Protein AF-A0A4U9CR00-F1 (afdb_monomer_lite)

Foldseek 3Di:
DDDPPPDFDDDDDPWWKWKAFPVGDIDIDDDPDDPPDDLAGMKMKIWQVLVGDVVVVVVCVVVVVDPVLQFDGWMWMDHGYNYDLFKDKDQFDKDKDFDAAWWKKKWADPDDFDWDPSDPPHIHTDDDPHIDIDTDGHTTMGTTGDDDDDIITMGTDD

Radius of gyration: 16.09 Å; chains: 1; bounding box: 36×34×42 Å

Organism: Raoultella terrigena (NCBI:txid577)

Structure (mmCIF, N/CA/C/O backbone):
data_AF-A0A4U9CR00-F1
#
_entry.id   AF-A0A4U9CR00-F1
#
loop_
_atom_site.group_PDB
_atom_site.id
_atom_site.type_symbol
_atom_site.label_atom_id
_atom_site.label_alt_id
_atom_site.label_comp_id
_atom_site.label_asym_id
_atom_site.label_entity_id
_atom_site.label_seq_id
_atom_site.pdbx_PDB_ins_code
_atom_site.Cartn_x
_atom_site.Cartn_y
_atom_site.Cartn_z
_atom_site.occupancy
_atom_site.B_iso_or_equiv
_atom_site.auth_seq_id
_atom_site.auth_comp_id
_atom_site.auth_asym_id
_atom_site.auth_atom_id
_atom_site.pdbx_PDB_model_num
ATOM 1 N N . MET A 1 1 ? 16.360 -8.101 -17.624 1.00 30.77 1 MET A N 1
ATOM 2 C CA . MET A 1 1 ? 15.431 -8.786 -16.696 1.00 30.77 1 MET A CA 1
ATOM 3 C C . MET A 1 1 ? 14.168 -9.124 -17.463 1.00 30.77 1 MET A C 1
ATOM 5 O O . MET A 1 1 ? 13.614 -8.218 -18.067 1.00 30.77 1 MET A O 1
ATOM 9 N N . SER A 1 2 ? 13.725 -10.380 -17.469 1.00 25.52 2 SER A N 1
ATOM 10 C CA . SER A 1 2 ? 12.397 -10.738 -17.977 1.00 25.52 2 SER A CA 1
ATOM 11 C C . SER A 1 2 ? 11.355 -10.511 -16.882 1.00 25.52 2 SER A C 1
ATOM 13 O O . SER A 1 2 ? 11.474 -11.039 -15.776 1.00 25.52 2 SER A O 1
ATOM 15 N N . TRP A 1 3 ? 10.339 -9.704 -17.182 1.00 31.59 3 TRP A N 1
ATOM 16 C CA . TRP A 1 3 ? 9.142 -9.612 -16.350 1.00 31.59 3 TRP A CA 1
ATOM 17 C C . TRP A 1 3 ? 8.301 -10.893 -16.513 1.00 31.59 3 TRP A C 1
ATOM 19 O O . TRP A 1 3 ? 8.385 -11.532 -17.566 1.00 31.59 3 TRP A O 1
ATOM 29 N N . PRO A 1 4 ? 7.502 -11.304 -15.512 1.00 31.19 4 PRO A N 1
ATOM 30 C CA . PRO A 1 4 ? 6.588 -12.432 -15.680 1.00 31.19 4 PRO A CA 1
ATOM 31 C C . PRO A 1 4 ? 5.514 -12.115 -16.737 1.00 31.19 4 PRO A C 1
ATOM 33 O O . PRO A 1 4 ? 5.017 -10.990 -16.777 1.00 31.19 4 PRO A O 1
ATOM 36 N N . ASP A 1 5 ? 5.127 -13.101 -17.555 1.00 36.03 5 ASP A N 1
ATOM 37 C CA . ASP A 1 5 ? 4.081 -12.956 -18.586 1.00 36.03 5 ASP A CA 1
ATOM 38 C C . ASP A 1 5 ? 2.680 -12.857 -17.945 1.00 36.03 5 ASP A C 1
ATOM 40 O O . ASP A 1 5 ? 1.930 -13.830 -17.838 1.00 36.03 5 ASP A O 1
ATOM 44 N N . TRP A 1 6 ? 2.340 -11.664 -17.453 1.00 41.31 6 TRP A N 1
ATOM 45 C CA . TRP A 1 6 ? 1.011 -11.326 -16.945 1.00 41.31 6 TRP A CA 1
ATOM 46 C C . TRP A 1 6 ? 0.091 -10.936 -18.107 1.00 41.31 6 TRP A C 1
ATOM 48 O O . TRP A 1 6 ? -0.072 -9.757 -18.424 1.00 41.31 6 TRP A O 1
ATOM 58 N N . ARG A 1 7 ? -0.532 -11.931 -18.749 1.00 30.22 7 ARG A N 1
ATOM 59 C CA . ARG A 1 7 ? -1.502 -11.711 -19.836 1.00 30.22 7 ARG A CA 1
ATOM 60 C C . ARG A 1 7 ? -2.819 -11.134 -19.321 1.00 30.22 7 ARG A C 1
ATOM 62 O O . ARG A 1 7 ? -3.784 -11.858 -19.078 1.00 30.22 7 ARG A O 1
ATOM 69 N N . TRP A 1 8 ? -2.871 -9.813 -19.194 1.00 39.41 8 TRP A N 1
ATOM 70 C CA . TRP A 1 8 ? -4.104 -9.074 -18.936 1.00 39.41 8 TRP A CA 1
ATOM 71 C C . TRP A 1 8 ? -5.081 -9.244 -20.109 1.00 39.41 8 TRP A C 1
ATOM 73 O O . TRP A 1 8 ? -4.745 -8.936 -21.254 1.00 39.41 8 TRP A O 1
ATOM 83 N N . LYS A 1 9 ? -6.313 -9.697 -19.838 1.00 31.25 9 LYS A N 1
ATOM 84 C CA . LYS A 1 9 ? -7.397 -9.605 -20.829 1.00 31.25 9 LYS A CA 1
ATOM 85 C C . LYS A 1 9 ? -7.768 -8.129 -21.029 1.00 31.25 9 LYS A C 1
ATOM 87 O O . LYS A 1 9 ? -7.757 -7.336 -20.092 1.00 31.25 9 LYS A O 1
ATOM 92 N N . THR A 1 10 ? -8.034 -7.755 -22.274 1.00 36.31 10 THR A N 1
ATOM 93 C CA . THR A 1 10 ? -8.047 -6.363 -22.745 1.00 36.31 10 THR A CA 1
ATOM 94 C C . THR A 1 10 ? -9.154 -5.482 -22.155 1.00 36.31 10 THR A C 1
ATOM 96 O O . THR A 1 10 ? -10.313 -5.882 -22.146 1.00 36.31 10 THR A O 1
ATOM 99 N N . LYS A 1 11 ? -8.792 -4.224 -21.849 1.00 38.16 11 LYS A N 1
ATOM 100 C CA . LYS A 1 11 ? -9.658 -3.028 -21.736 1.00 38.16 11 LYS A CA 1
ATOM 101 C C . LYS A 1 11 ? -10.858 -3.111 -20.767 1.00 38.16 11 LYS A C 1
ATOM 103 O O . LYS A 1 11 ? -11.994 -3.292 -21.192 1.00 38.16 11 LYS A O 1
ATOM 108 N N . SER A 1 12 ? -10.629 -2.793 -19.489 1.00 32.00 12 SER A N 1
ATOM 109 C CA . SER A 1 12 ? -11.641 -2.164 -18.619 1.00 32.00 12 SER A CA 1
ATOM 110 C C . SER A 1 12 ? -10.985 -1.354 -17.486 1.00 32.00 12 SER A C 1
ATOM 112 O O . SER A 1 12 ? -9.817 -1.557 -17.166 1.00 32.00 12 SER A O 1
ATOM 114 N N . ILE A 1 13 ? -11.723 -0.399 -16.915 1.00 33.91 13 ILE A N 1
ATOM 115 C CA . ILE A 1 13 ? -11.203 0.800 -16.216 1.00 33.91 13 ILE A CA 1
ATOM 116 C C . ILE A 1 13 ? -11.059 0.582 -14.687 1.00 33.91 13 ILE A C 1
ATOM 118 O O . ILE A 1 13 ? -10.814 1.509 -13.925 1.00 33.91 13 ILE A O 1
ATOM 122 N N . ALA A 1 14 ? -11.227 -0.648 -14.196 1.00 38.62 14 ALA A N 1
ATOM 123 C CA . ALA A 1 14 ? -11.540 -0.914 -12.786 1.00 38.62 14 ALA A CA 1
ATOM 124 C C . ALA A 1 14 ? -10.433 -1.633 -11.979 1.00 38.62 14 ALA A C 1
ATOM 126 O O . ALA A 1 14 ? -10.711 -2.310 -10.989 1.00 38.62 14 ALA A O 1
ATOM 127 N N . ALA A 1 15 ? -9.171 -1.419 -12.356 1.00 49.44 15 ALA A N 1
ATOM 128 C CA . ALA A 1 15 ? -8.008 -1.617 -11.489 1.00 49.44 15 ALA A CA 1
ATOM 129 C C . ALA A 1 15 ? -7.209 -0.306 -11.427 1.00 49.44 15 ALA A C 1
ATOM 131 O O . ALA A 1 15 ? -6.327 -0.056 -12.251 1.00 49.44 15 ALA A O 1
ATOM 132 N N . TRP A 1 16 ? -7.536 0.559 -10.462 1.00 59.53 16 TRP A N 1
ATOM 133 C CA . TRP A 1 16 ? -6.777 1.792 -10.245 1.00 59.53 16 TRP A CA 1
ATOM 134 C C . TRP A 1 16 ? -5.343 1.431 -9.874 1.00 59.53 16 TRP A C 1
ATOM 136 O O . TRP A 1 16 ? -5.109 0.682 -8.923 1.00 59.53 16 TRP A O 1
ATOM 146 N N . SER A 1 17 ? -4.385 1.961 -10.626 1.00 68.06 17 SER A N 1
ATOM 147 C CA . SER A 1 17 ? -2.969 1.774 -10.344 1.00 68.06 17 SER A CA 1
ATOM 148 C C . SER A 1 17 ? -2.286 3.111 -10.118 1.00 68.06 17 SER A C 1
ATOM 150 O O . SER A 1 17 ? -2.646 4.113 -10.729 1.00 68.06 17 SER A O 1
ATOM 152 N N . ALA A 1 18 ? -1.321 3.131 -9.203 1.00 76.44 18 ALA A N 1
ATOM 153 C CA . ALA A 1 18 ? -0.589 4.335 -8.852 1.00 76.44 18 ALA A CA 1
ATOM 154 C C . ALA A 1 18 ? 0.893 4.036 -8.650 1.00 76.44 18 ALA A C 1
ATOM 156 O O . ALA A 1 18 ? 1.256 3.084 -7.950 1.00 76.44 18 ALA A O 1
ATOM 157 N N . ILE A 1 19 ? 1.748 4.879 -9.223 1.00 77.31 19 ILE A N 1
ATOM 158 C CA . ILE A 1 19 ? 3.186 4.887 -8.965 1.00 77.31 19 ILE A CA 1
ATOM 159 C C . ILE A 1 19 ? 3.494 6.046 -8.026 1.00 77.31 19 ILE A C 1
ATOM 161 O O . ILE A 1 19 ? 3.091 7.182 -8.269 1.00 77.31 19 ILE A O 1
ATOM 165 N N . ARG A 1 20 ? 4.258 5.765 -6.967 1.00 78.12 20 ARG A N 1
ATOM 166 C CA . ARG A 1 20 ? 4.892 6.790 -6.132 1.00 78.12 20 ARG A CA 1
ATOM 167 C C . ARG A 1 20 ? 6.404 6.630 -6.159 1.00 78.12 20 ARG A C 1
ATOM 169 O O . ARG A 1 20 ? 6.899 5.544 -5.854 1.00 78.12 20 ARG A O 1
ATOM 176 N N . THR A 1 21 ? 7.119 7.718 -6.411 1.00 76.25 21 THR A N 1
ATOM 177 C CA . THR A 1 21 ? 8.580 7.835 -6.282 1.00 76.25 21 THR A CA 1
ATOM 178 C C . THR A 1 21 ? 8.975 8.566 -4.987 1.00 76.25 21 THR A C 1
ATOM 180 O O . THR A 1 21 ? 8.161 9.220 -4.330 1.00 76.25 21 THR A O 1
ATOM 183 N N . GLU A 1 22 ? 10.241 8.468 -4.573 1.00 70.38 22 GLU A N 1
ATOM 184 C CA . GLU A 1 22 ? 10.734 9.146 -3.362 1.00 70.38 22 GLU A CA 1
ATOM 185 C C . GLU A 1 22 ? 10.724 10.678 -3.468 1.00 70.38 22 GLU A C 1
ATOM 187 O O . GLU A 1 22 ? 10.396 11.334 -2.481 1.00 70.38 22 GLU A O 1
ATOM 192 N N . ASN A 1 23 ? 10.952 11.244 -4.660 1.00 67.19 23 ASN A N 1
ATOM 193 C CA . ASN A 1 23 ? 10.862 12.690 -4.922 1.00 67.19 23 ASN A CA 1
ATOM 194 C C . ASN A 1 23 ? 9.421 13.249 -4.921 1.00 67.19 23 ASN A C 1
ATOM 196 O O . ASN A 1 23 ? 9.176 14.330 -5.447 1.00 67.19 23 ASN A O 1
ATOM 200 N N . GLY A 1 24 ? 8.460 12.513 -4.356 1.00 65.25 24 GLY A N 1
ATOM 201 C CA . GLY A 1 24 ? 7.090 12.971 -4.138 1.00 65.25 24 GLY A CA 1
ATOM 202 C C . GLY A 1 24 ? 6.181 12.914 -5.363 1.00 65.25 24 GLY A C 1
ATOM 203 O O . GLY A 1 24 ? 4.987 13.160 -5.203 1.00 65.25 24 GLY A O 1
ATOM 204 N N . ARG A 1 25 ? 6.686 12.545 -6.551 1.00 78.12 25 ARG A N 1
ATOM 205 C CA . ARG A 1 25 ? 5.818 12.357 -7.719 1.00 78.12 25 ARG A CA 1
ATOM 206 C C . ARG A 1 25 ? 4.863 11.194 -7.469 1.00 78.12 25 ARG A C 1
ATOM 208 O O . ARG A 1 25 ? 5.245 10.130 -6.968 1.00 78.12 25 ARG A O 1
ATOM 215 N N . PHE A 1 26 ? 3.617 11.436 -7.837 1.00 81.00 26 PHE A N 1
ATOM 216 C CA . PHE A 1 26 ? 2.536 10.473 -7.834 1.00 81.00 26 PHE A CA 1
ATOM 217 C C . PHE A 1 26 ? 1.926 10.480 -9.233 1.00 81.00 26 PHE A C 1
ATOM 219 O O . PHE A 1 26 ? 1.801 11.536 -9.855 1.00 81.00 26 PHE A O 1
ATOM 226 N N . SER A 1 27 ? 1.612 9.310 -9.766 1.00 84.94 27 SER A N 1
ATOM 227 C CA . SER A 1 27 ? 1.040 9.184 -11.106 1.00 84.94 27 SER A CA 1
ATOM 228 C C . SER A 1 27 ? 0.024 8.060 -11.099 1.00 84.94 27 SER A C 1
ATOM 230 O O . SER A 1 27 ? 0.301 6.994 -10.550 1.00 84.94 27 SER A O 1
ATOM 232 N N . HIS A 1 28 ? -1.141 8.314 -11.687 1.00 85.62 28 HIS A N 1
ATOM 233 C CA . HIS A 1 28 ? -2.211 7.333 -11.854 1.00 85.62 28 HIS A CA 1
ATOM 234 C C . HIS A 1 28 ? -2.067 6.631 -13.200 1.00 85.62 28 HIS A C 1
ATOM 236 O O . HIS A 1 28 ? -1.610 7.238 -14.167 1.00 85.62 28 HIS A O 1
ATOM 242 N N . GLY A 1 29 ? -2.450 5.359 -13.245 1.00 82.81 29 GLY A N 1
ATOM 243 C CA . GLY A 1 29 ? -2.519 4.590 -14.478 1.00 82.81 29 GLY A CA 1
ATOM 244 C C . GLY A 1 29 ? -3.794 4.874 -15.291 1.00 82.81 29 GLY A C 1
ATOM 245 O O . GLY A 1 29 ? -4.664 5.622 -14.839 1.00 82.81 29 GLY A O 1
ATOM 246 N N . PRO A 1 30 ? -3.952 4.229 -16.461 1.00 88.56 30 PRO A N 1
ATOM 247 C CA . PRO A 1 30 ? -3.050 3.219 -17.025 1.00 88.56 30 PRO A CA 1
ATOM 248 C C . PRO A 1 30 ? -1.682 3.791 -17.432 1.00 88.56 30 PRO A C 1
ATOM 250 O O . PRO A 1 30 ? -1.563 4.967 -17.754 1.00 88.56 30 PRO A O 1
ATOM 253 N N . PHE A 1 31 ? -0.647 2.947 -17.410 1.00 83.69 31 PHE A N 1
ATOM 254 C CA . PHE A 1 31 ? 0.714 3.305 -17.826 1.00 83.69 31 PHE A CA 1
ATOM 255 C C . PHE A 1 31 ? 1.075 2.567 -19.118 1.00 83.69 31 PHE A C 1
ATOM 257 O O . PHE A 1 31 ? 0.856 1.360 -19.209 1.00 83.69 31 PHE A O 1
ATOM 264 N N . GLU A 1 32 ? 1.652 3.275 -20.089 1.00 85.31 32 GLU A N 1
ATOM 265 C CA . GLU A 1 32 ? 2.072 2.692 -21.374 1.00 85.31 32 GLU A CA 1
ATOM 266 C C . GLU A 1 32 ? 3.484 2.081 -21.319 1.00 85.31 32 GLU A C 1
ATOM 268 O O . GLU A 1 32 ? 3.758 1.092 -21.993 1.00 85.31 32 GLU A O 1
ATOM 273 N N . SER A 1 33 ? 4.373 2.632 -20.485 1.00 85.06 33 SER A N 1
ATOM 274 C CA . SER A 1 33 ? 5.740 2.141 -20.262 1.00 85.06 33 SER A CA 1
ATOM 275 C C . SER A 1 33 ? 6.193 2.410 -18.822 1.00 85.06 33 SER A C 1
ATOM 277 O O . SER A 1 33 ? 5.735 3.349 -18.166 1.00 85.06 33 SER A O 1
ATOM 279 N N . TYR A 1 34 ? 7.132 1.586 -18.350 1.00 85.94 34 TYR A N 1
ATOM 280 C CA . TYR A 1 34 ? 7.802 1.701 -17.052 1.00 85.94 34 TYR A CA 1
ATOM 281 C C . TYR A 1 34 ? 9.308 2.009 -17.187 1.00 85.94 34 TYR A C 1
ATOM 283 O O . TYR A 1 34 ? 10.002 2.097 -16.177 1.00 85.94 34 TYR A O 1
ATOM 291 N N . ASP A 1 35 ? 9.824 2.193 -18.408 1.00 88.69 35 ASP A N 1
ATOM 292 C CA . ASP A 1 35 ? 11.271 2.249 -18.706 1.00 88.69 35 ASP A CA 1
ATOM 293 C C . ASP A 1 35 ? 11.963 3.501 -18.138 1.00 88.69 35 ASP A C 1
ATOM 295 O O . ASP A 1 35 ? 13.173 3.532 -17.935 1.00 88.69 35 ASP A O 1
ATOM 299 N N . HIS A 1 36 ? 11.176 4.535 -17.837 1.00 85.56 36 HIS A N 1
ATOM 300 C CA . HIS A 1 36 ? 11.619 5.778 -17.208 1.00 85.56 36 HIS A CA 1
ATOM 301 C C . HI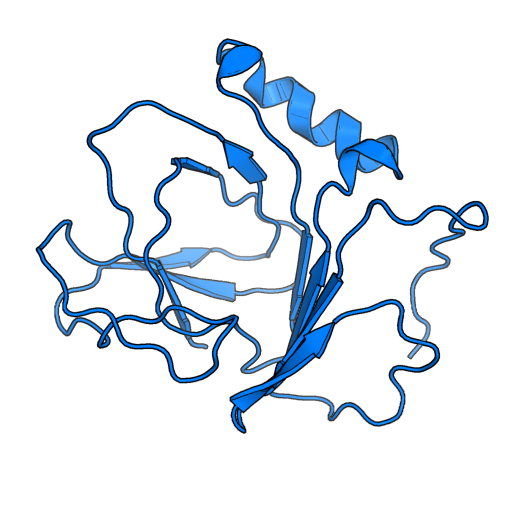S A 1 36 ? 11.797 5.669 -15.677 1.00 85.56 36 HIS A C 1
ATOM 303 O O . HIS A 1 36 ? 12.182 6.648 -15.032 1.00 85.56 36 HIS A O 1
ATOM 309 N N . LEU A 1 37 ? 11.471 4.522 -15.068 1.00 88.25 37 LEU A N 1
ATOM 310 C CA . LEU A 1 37 ? 11.592 4.304 -13.626 1.00 88.25 37 LEU A CA 1
ATOM 311 C C . LEU A 1 37 ? 12.999 3.823 -13.254 1.00 88.25 37 LEU A C 1
ATOM 313 O O . LEU A 1 37 ? 13.532 2.879 -13.827 1.00 88.25 37 LEU A O 1
ATOM 317 N N . SER A 1 38 ? 13.583 4.433 -12.223 1.00 88.44 38 SER A N 1
ATOM 318 C CA . SER A 1 38 ? 14.877 4.021 -11.670 1.00 88.44 38 SER A CA 1
ATOM 319 C C . SER A 1 38 ? 14.829 2.629 -11.031 1.00 88.44 38 SER A C 1
ATOM 321 O O . SER A 1 38 ? 13.790 2.185 -10.555 1.00 88.44 38 SER A O 1
ATOM 323 N N . GLU A 1 39 ? 15.977 1.968 -10.874 1.00 88.81 39 GLU A N 1
ATOM 324 C CA . GLU A 1 39 ? 16.076 0.672 -10.170 1.00 88.81 39 GLU A CA 1
ATOM 325 C C . GLU A 1 39 ? 15.676 0.725 -8.681 1.00 88.81 39 GLU A C 1
ATOM 327 O O . GLU A 1 39 ? 15.523 -0.306 -8.031 1.00 88.81 39 GLU A O 1
ATOM 332 N N . ASN A 1 40 ? 15.528 1.928 -8.119 1.00 87.81 40 ASN A N 1
ATOM 333 C CA . ASN A 1 40 ? 15.285 2.176 -6.702 1.00 87.81 40 ASN A CA 1
ATOM 334 C C . ASN A 1 40 ? 14.165 3.208 -6.491 1.00 87.81 40 ASN A C 1
ATOM 336 O O . ASN A 1 40 ? 13.803 3.963 -7.393 1.00 87.81 40 ASN A O 1
ATOM 340 N N . ASN A 1 41 ? 13.670 3.268 -5.254 1.00 88.25 41 ASN A N 1
ATOM 341 C CA . ASN A 1 41 ? 12.892 4.367 -4.683 1.00 88.25 41 ASN A CA 1
ATOM 342 C C . ASN A 1 41 ? 11.496 4.626 -5.285 1.00 88.25 41 ASN A C 1
ATOM 344 O O . ASN A 1 41 ? 10.959 5.725 -5.133 1.00 88.25 41 ASN A O 1
ATOM 348 N N . TRP A 1 42 ? 10.850 3.608 -5.868 1.00 87.50 42 TRP A N 1
ATOM 349 C CA . TRP A 1 42 ? 9.441 3.678 -6.284 1.00 87.50 42 TRP A CA 1
ATOM 350 C C . TRP A 1 42 ? 8.582 2.487 -5.839 1.00 87.50 42 TRP A C 1
ATOM 352 O O . TRP A 1 42 ? 9.054 1.461 -5.341 1.00 87.50 42 TRP A O 1
ATOM 362 N N . SER A 1 43 ? 7.265 2.633 -5.948 1.00 86.81 43 SER A N 1
ATOM 363 C CA . SER A 1 43 ? 6.301 1.550 -5.740 1.00 86.81 43 SER A CA 1
ATOM 364 C C . SER A 1 43 ? 5.108 1.703 -6.664 1.00 86.81 43 SER A C 1
ATOM 366 O O . SER A 1 43 ? 4.536 2.788 -6.717 1.00 86.81 43 SER A O 1
ATOM 368 N N . LEU A 1 44 ? 4.726 0.606 -7.314 1.00 86.44 44 LEU A N 1
ATOM 369 C CA . LEU A 1 44 ? 3.455 0.456 -8.014 1.00 86.44 44 LEU A CA 1
ATOM 370 C C . LEU A 1 44 ? 2.452 -0.179 -7.049 1.00 86.44 44 LEU A C 1
ATOM 372 O O . LEU A 1 44 ? 2.760 -1.170 -6.383 1.00 86.44 44 LEU A O 1
ATOM 376 N N . LEU A 1 45 ? 1.265 0.399 -6.966 1.00 86.44 45 LEU A N 1
ATOM 377 C CA . LEU A 1 45 ? 0.112 -0.136 -6.257 1.00 86.44 45 LEU A CA 1
ATOM 378 C C . LEU A 1 45 ? -0.976 -0.403 -7.294 1.00 86.44 45 LEU A C 1
ATOM 380 O O . LEU A 1 45 ? -1.142 0.409 -8.198 1.00 86.44 45 LEU A O 1
ATOM 384 N N . VAL A 1 46 ? -1.694 -1.516 -7.169 1.00 85.38 46 VAL A N 1
ATOM 385 C CA . VAL A 1 46 ? -2.832 -1.877 -8.025 1.00 85.38 46 VAL A CA 1
ATOM 386 C C . VAL A 1 46 ? -3.972 -2.320 -7.116 1.00 85.38 46 VAL A C 1
ATOM 388 O O . VAL A 1 46 ? -3.783 -3.225 -6.301 1.00 85.38 46 VAL A O 1
ATOM 391 N N . GLN A 1 47 ? -5.118 -1.651 -7.224 1.00 84.06 47 GLN A N 1
ATOM 392 C CA . GLN A 1 47 ? -6.336 -1.940 -6.461 1.00 84.06 47 GLN A CA 1
ATOM 393 C C . GLN A 1 47 ? -7.129 -3.094 -7.093 1.00 84.06 47 GLN A C 1
ATOM 395 O O . GLN A 1 47 ? -6.971 -3.376 -8.283 1.00 84.06 47 GLN A O 1
ATOM 400 N N . ALA A 1 48 ? -8.010 -3.721 -6.311 1.00 86.31 48 ALA A N 1
ATOM 401 C CA . ALA A 1 48 ? -9.014 -4.686 -6.757 1.00 86.31 48 ALA A CA 1
ATOM 402 C C . ALA A 1 48 ? -8.510 -5.828 -7.662 1.00 86.31 48 ALA A C 1
ATOM 404 O O . ALA A 1 48 ? -9.228 -6.290 -8.550 1.00 86.31 48 ALA A O 1
ATOM 405 N N . VAL A 1 49 ? -7.280 -6.319 -7.461 1.00 85.94 49 VAL A N 1
ATOM 406 C CA . VAL A 1 49 ? -6.648 -7.293 -8.378 1.00 85.94 49 VAL A CA 1
ATOM 407 C C . VAL A 1 49 ? -7.407 -8.627 -8.412 1.00 85.94 49 VAL A C 1
ATOM 409 O O . VAL A 1 49 ? -7.461 -9.295 -9.444 1.00 85.94 49 VAL A O 1
ATOM 412 N N . ASN A 1 50 ? -8.079 -8.976 -7.314 1.00 87.81 50 ASN A N 1
ATOM 413 C CA . ASN A 1 50 ? -9.004 -10.106 -7.221 1.00 87.81 50 ASN A CA 1
ATOM 414 C C . ASN A 1 50 ? -10.147 -10.068 -8.254 1.00 87.81 50 ASN A C 1
ATOM 416 O O . ASN A 1 50 ? -10.616 -11.130 -8.647 1.00 87.81 50 ASN A O 1
ATOM 420 N N . ASN A 1 51 ? -10.563 -8.893 -8.737 1.00 88.25 51 ASN A N 1
ATOM 421 C CA . ASN A 1 51 ? -11.619 -8.780 -9.750 1.00 88.25 51 ASN A CA 1
ATOM 422 C C . ASN A 1 51 ? -11.126 -9.114 -11.172 1.00 88.25 51 ASN A C 1
ATOM 424 O O . ASN A 1 51 ? -11.939 -9.353 -12.060 1.00 88.25 51 ASN A O 1
ATOM 428 N N . TRP A 1 52 ? -9.805 -9.129 -11.393 1.00 87.25 52 TRP A N 1
ATOM 429 C CA . TRP A 1 52 ? -9.185 -9.234 -12.725 1.00 87.25 52 TRP A CA 1
ATOM 430 C C . TRP A 1 52 ? -8.272 -10.452 -12.884 1.00 87.25 52 TRP A C 1
ATOM 432 O O . TRP A 1 52 ? -7.921 -10.818 -14.005 1.00 87.25 52 TRP A O 1
ATOM 442 N N . HIS A 1 53 ? -7.879 -11.083 -11.775 1.00 87.00 53 HIS A N 1
ATOM 443 C CA . HIS A 1 53 ? -6.951 -12.204 -11.759 1.00 87.00 53 HIS A CA 1
ATOM 444 C C . HIS A 1 53 ? -7.381 -13.253 -10.716 1.00 87.00 53 HIS A C 1
ATOM 446 O O . HIS A 1 53 ? -7.186 -13.111 -9.503 1.00 87.00 53 HIS A O 1
ATOM 452 N N . GLU A 1 54 ? -7.971 -14.337 -11.217 1.00 90.31 54 GLU A N 1
ATOM 453 C CA . GLU A 1 54 ? -8.547 -15.444 -10.443 1.00 90.31 54 GLU A CA 1
ATOM 454 C C . GLU A 1 54 ? -7.565 -16.092 -9.438 1.00 90.31 54 GLU A C 1
ATOM 456 O O . GLU A 1 54 ? -7.939 -16.234 -8.270 1.00 90.31 54 GLU A O 1
ATOM 461 N N . PRO A 1 55 ? -6.284 -16.375 -9.772 1.00 89.06 55 PRO A N 1
ATOM 462 C CA . PRO A 1 55 ? -5.337 -16.920 -8.795 1.00 89.06 55 PRO A CA 1
ATOM 463 C C . PRO A 1 55 ? -5.071 -15.994 -7.599 1.00 89.06 55 PRO A C 1
ATOM 465 O O . PRO A 1 55 ? -4.691 -16.464 -6.529 1.00 89.06 55 PRO A O 1
ATOM 468 N N . THR A 1 56 ? -5.277 -14.678 -7.740 1.00 86.25 56 THR A N 1
ATOM 469 C CA . THR A 1 56 ? -5.219 -13.753 -6.594 1.00 86.25 56 THR A CA 1
ATOM 470 C C . THR A 1 56 ? -6.536 -13.677 -5.829 1.00 86.25 56 THR A C 1
ATOM 472 O O . THR A 1 56 ? -6.494 -13.556 -4.609 1.00 86.25 56 THR A O 1
ATOM 475 N N . ALA A 1 57 ? -7.692 -13.851 -6.479 1.00 89.81 57 ALA A N 1
ATOM 476 C CA . ALA A 1 57 ? -8.975 -14.000 -5.782 1.00 89.81 57 ALA A CA 1
ATOM 477 C C . ALA A 1 57 ? -8.993 -15.234 -4.856 1.00 89.81 57 ALA A C 1
ATOM 479 O O . ALA A 1 57 ? -9.531 -15.183 -3.746 1.00 89.81 57 ALA A O 1
ATOM 480 N N . ALA A 1 58 ? -8.317 -16.321 -5.250 1.00 90.88 58 ALA A N 1
ATOM 481 C CA . ALA A 1 58 ? -8.121 -17.499 -4.404 1.00 90.88 58 ALA A CA 1
ATOM 482 C C . ALA A 1 58 ? -7.516 -17.148 -3.026 1.00 90.88 58 ALA A C 1
ATOM 484 O O . ALA A 1 58 ? -7.936 -17.693 -2.005 1.00 90.88 58 ALA A O 1
ATOM 485 N N . LEU A 1 59 ? -6.615 -16.160 -2.955 1.00 89.12 59 LEU A N 1
ATOM 486 C CA . LEU A 1 59 ? -5.972 -15.735 -1.705 1.00 89.12 59 LEU A CA 1
ATOM 487 C C . LEU A 1 59 ? -6.926 -15.060 -0.701 1.00 89.12 59 LEU A C 1
ATOM 489 O O . LEU A 1 59 ? -6.556 -14.901 0.461 1.00 89.12 59 LEU A O 1
ATOM 493 N N . MET A 1 60 ? -8.135 -14.663 -1.112 1.00 87.38 60 MET A N 1
ATOM 494 C CA . MET A 1 60 ? -9.152 -14.112 -0.203 1.00 87.38 60 MET A CA 1
ATOM 495 C C . MET A 1 60 ? -9.888 -15.205 0.590 1.00 87.38 60 MET A C 1
ATOM 497 O O . MET A 1 60 ? -10.440 -14.923 1.651 1.00 87.38 60 MET A O 1
ATOM 501 N N . HIS A 1 61 ? -9.874 -16.459 0.122 1.00 90.69 61 HIS A N 1
ATOM 502 C CA . HIS A 1 61 ? -10.662 -17.551 0.709 1.00 90.69 61 HIS A CA 1
ATOM 503 C C . HIS A 1 61 ? -10.355 -17.834 2.194 1.00 90.69 61 HIS A C 1
ATOM 505 O O . HIS A 1 61 ? -11.313 -17.991 2.953 1.00 90.69 61 HIS A O 1
ATOM 511 N N . PRO A 1 62 ? -9.088 -17.825 2.670 1.00 89.94 62 PRO A N 1
ATOM 512 C CA . PRO A 1 62 ? -8.777 -18.028 4.090 1.00 89.94 62 PRO A CA 1
ATOM 513 C C . PRO A 1 62 ? -9.367 -16.968 5.034 1.00 89.94 62 PRO A C 1
ATOM 515 O O . PRO A 1 62 ? -9.429 -17.196 6.239 1.00 89.94 62 PRO A O 1
ATOM 518 N N . PHE A 1 63 ? -9.805 -15.817 4.513 1.00 86.12 63 PHE A N 1
ATOM 519 C CA . PHE A 1 63 ? -10.384 -14.732 5.308 1.00 86.12 63 PHE A CA 1
ATOM 520 C C . PHE A 1 63 ? -11.909 -14.788 5.424 1.00 86.12 63 PHE A C 1
ATOM 522 O O . PHE A 1 63 ? -12.471 -13.961 6.135 1.00 86.12 63 PHE A O 1
ATOM 529 N N . ARG A 1 64 ? -12.581 -15.784 4.825 1.00 85.94 64 ARG A N 1
ATOM 530 C CA . ARG A 1 64 ? -14.041 -15.997 4.952 1.00 85.94 64 ARG A CA 1
ATOM 531 C C . ARG A 1 64 ? -14.521 -16.384 6.361 1.00 85.94 64 ARG A C 1
ATOM 533 O O . ARG A 1 64 ? -15.708 -16.589 6.575 1.00 85.94 64 ARG A O 1
ATOM 540 N N . ALA A 1 65 ? -13.614 -16.459 7.338 1.00 87.69 65 ALA A N 1
ATOM 541 C CA . ALA A 1 65 ? -13.970 -16.411 8.757 1.00 87.69 65 ALA A CA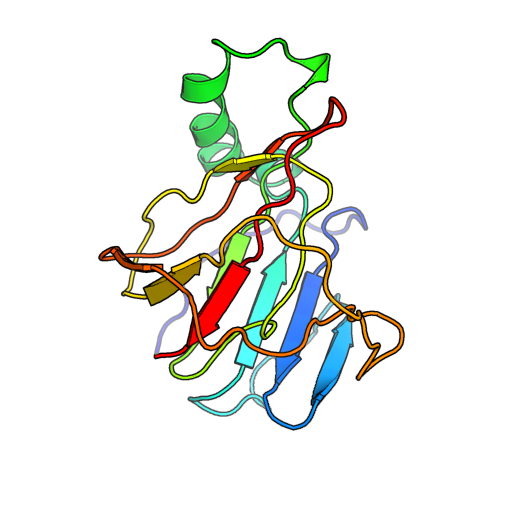 1
ATOM 542 C C . ALA A 1 65 ? -14.495 -15.022 9.189 1.00 87.69 65 ALA A C 1
ATOM 544 O O . ALA A 1 65 ? -15.148 -14.901 10.224 1.00 87.69 65 ALA A O 1
ATOM 545 N N . LEU A 1 66 ? -14.209 -13.970 8.412 1.00 85.56 66 LEU A N 1
ATOM 546 C CA . LEU A 1 66 ? -14.830 -12.654 8.532 1.00 85.56 66 LEU A CA 1
ATOM 547 C C . LEU A 1 66 ? -16.101 -12.598 7.665 1.00 85.56 66 LEU A C 1
ATOM 549 O O . LEU A 1 66 ? -16.107 -13.178 6.581 1.00 85.56 66 LEU A O 1
ATOM 553 N N . PRO A 1 67 ? -17.155 -11.870 8.083 1.00 86.94 67 PRO A N 1
ATOM 554 C CA . PRO A 1 67 ? -18.338 -11.665 7.250 1.00 86.94 67 PRO A CA 1
ATOM 555 C C . PRO A 1 67 ? -17.991 -10.960 5.934 1.00 86.94 67 PRO A C 1
ATOM 557 O O . PRO A 1 67 ? -17.269 -9.965 5.965 1.00 86.94 67 PRO A O 1
ATOM 560 N N . ASP A 1 68 ? -18.566 -11.386 4.807 1.00 84.75 68 ASP A N 1
ATOM 561 C CA . ASP A 1 68 ? -18.234 -10.830 3.482 1.00 84.75 68 ASP A CA 1
ATOM 562 C C . ASP A 1 68 ? -18.430 -9.302 3.391 1.00 84.75 68 ASP A C 1
ATOM 564 O O . ASP A 1 68 ? -17.644 -8.618 2.748 1.00 84.75 68 ASP A O 1
ATOM 568 N N . TRP A 1 69 ? -19.393 -8.722 4.120 1.00 85.06 69 TRP A N 1
ATOM 569 C CA . TRP A 1 69 ? -19.601 -7.262 4.187 1.00 85.06 69 TRP A CA 1
ATOM 570 C C . TRP A 1 69 ? -18.470 -6.479 4.890 1.00 85.06 69 TRP A C 1
ATOM 572 O O . TRP A 1 69 ? -18.458 -5.245 4.859 1.00 85.06 69 TRP A O 1
ATOM 582 N N . ARG A 1 70 ? -17.536 -7.178 5.551 1.00 80.75 70 ARG A N 1
ATOM 583 C CA . ARG A 1 70 ? -16.283 -6.644 6.119 1.00 80.75 70 ARG A CA 1
ATOM 584 C C . ARG A 1 70 ? -15.092 -6.814 5.172 1.00 80.75 70 ARG A C 1
ATOM 586 O O . ARG A 1 70 ? -13.999 -6.352 5.488 1.00 80.75 70 ARG A O 1
ATOM 593 N N . ILE A 1 71 ? -15.260 -7.491 4.042 1.00 81.88 71 ILE A N 1
ATOM 594 C CA . ILE A 1 71 ? -14.211 -7.709 3.046 1.00 81.88 71 ILE A CA 1
ATOM 595 C C . ILE A 1 71 ? -14.408 -6.671 1.934 1.00 81.88 71 ILE A C 1
ATOM 597 O O . ILE A 1 71 ? -15.536 -6.436 1.514 1.00 81.88 71 ILE A O 1
ATOM 601 N N . ASP A 1 72 ? -13.330 -6.007 1.510 1.00 84.25 72 ASP A N 1
ATOM 602 C CA . ASP A 1 72 ? -13.377 -5.007 0.431 1.00 84.25 72 ASP A CA 1
ATOM 603 C C . ASP A 1 72 ? -12.676 -5.583 -0.807 1.00 84.25 72 ASP A C 1
ATOM 605 O O . ASP A 1 72 ? -13.307 -6.258 -1.622 1.00 84.25 72 ASP A O 1
ATOM 609 N N . ASP A 1 73 ? -11.352 -5.431 -0.907 1.00 87.50 73 ASP A N 1
ATOM 610 C CA . ASP A 1 73 ? -10.588 -5.866 -2.072 1.00 87.50 73 ASP A CA 1
ATOM 611 C C . ASP A 1 73 ? -9.137 -6.297 -1.760 1.00 87.50 73 ASP A C 1
ATOM 613 O O . ASP A 1 73 ? -8.634 -6.259 -0.628 1.00 87.50 73 ASP A O 1
ATOM 617 N N . LEU A 1 74 ? -8.450 -6.764 -2.805 1.00 84.56 74 LEU A N 1
ATOM 618 C CA . LEU A 1 74 ? -7.054 -7.180 -2.765 1.00 84.56 74 LEU A CA 1
ATOM 619 C C . LEU A 1 74 ? -6.178 -6.174 -3.525 1.00 84.56 74 LEU A C 1
ATOM 621 O O . LEU A 1 74 ? -6.007 -6.263 -4.745 1.00 84.56 74 LEU A O 1
ATOM 625 N N . MET A 1 75 ? -5.554 -5.258 -2.780 1.00 86.75 75 MET A N 1
ATOM 626 C CA . MET A 1 75 ? -4.503 -4.374 -3.293 1.00 86.75 75 MET A CA 1
ATOM 627 C C . MET A 1 75 ? -3.127 -5.060 -3.312 1.00 86.75 75 MET A C 1
ATOM 629 O O . MET A 1 75 ? -2.526 -5.328 -2.266 1.00 86.75 75 MET A O 1
ATOM 633 N N . ILE A 1 76 ? -2.527 -5.203 -4.495 1.00 85.50 76 ILE A N 1
ATOM 634 C CA . ILE A 1 76 ? -1.121 -5.616 -4.625 1.00 85.50 76 ILE A CA 1
ATOM 635 C C . ILE A 1 76 ? -0.217 -4.383 -4.688 1.00 85.50 76 ILE A C 1
ATOM 637 O O . ILE A 1 76 ? -0.513 -3.409 -5.373 1.00 85.50 76 ILE A O 1
ATOM 641 N N . SER A 1 77 ? 0.931 -4.428 -3.998 1.00 85.69 77 SER A N 1
ATOM 642 C CA . SER A 1 77 ? 1.993 -3.431 -4.177 1.00 85.69 77 SER A CA 1
ATOM 643 C C . SER A 1 77 ? 3.314 -4.086 -4.569 1.00 85.69 77 SER A C 1
ATOM 645 O O . SER A 1 77 ? 3.881 -4.829 -3.761 1.00 85.69 77 SER A O 1
ATOM 647 N N . PHE A 1 78 ? 3.841 -3.739 -5.740 1.00 85.50 78 PHE A N 1
ATOM 648 C CA . PHE A 1 78 ? 5.229 -3.997 -6.114 1.00 85.50 78 PHE A CA 1
ATOM 649 C C . PHE A 1 78 ? 6.116 -2.841 -5.634 1.00 85.50 78 PHE A C 1
ATOM 651 O O . PHE A 1 78 ? 5.681 -1.689 -5.532 1.00 85.50 78 PHE A O 1
ATOM 658 N N . SER A 1 79 ? 7.353 -3.123 -5.234 1.00 86.25 79 SER A N 1
ATOM 659 C CA . SER A 1 79 ? 8.254 -2.102 -4.691 1.00 86.25 79 SER A CA 1
ATOM 660 C C . SER A 1 79 ? 9.707 -2.519 -4.859 1.00 86.25 79 SER A C 1
ATOM 662 O O . SER A 1 79 ? 10.115 -3.551 -4.328 1.00 86.25 79 SER A O 1
ATOM 664 N N . VAL A 1 80 ? 10.480 -1.683 -5.545 1.00 85.69 80 VAL A N 1
ATOM 665 C CA . VAL A 1 80 ? 11.944 -1.782 -5.612 1.00 85.69 80 VAL A CA 1
ATOM 666 C C . VAL A 1 80 ? 12.582 -1.348 -4.274 1.00 85.69 80 VAL A C 1
ATOM 668 O O . VAL A 1 80 ? 11.863 -0.835 -3.402 1.00 85.69 80 VAL A O 1
ATOM 671 N N . PRO A 1 81 ? 13.898 -1.540 -4.039 1.00 86.44 81 PRO A N 1
ATOM 672 C CA . PRO A 1 81 ? 14.539 -1.106 -2.798 1.00 86.44 81 PRO A CA 1
ATOM 673 C C . PRO A 1 81 ? 14.306 0.388 -2.521 1.00 86.44 81 PRO A C 1
ATOM 675 O O . PRO A 1 81 ? 14.243 1.203 -3.434 1.00 86.44 81 PRO A O 1
ATOM 678 N N . GLY A 1 82 ? 14.070 0.736 -1.252 1.00 83.81 82 GLY A N 1
ATOM 679 C CA . GLY A 1 82 ? 13.639 2.084 -0.833 1.00 83.81 82 GLY A CA 1
ATOM 680 C C . GLY A 1 82 ? 12.167 2.428 -1.129 1.00 83.81 82 GLY A C 1
ATOM 681 O O . GLY A 1 82 ? 11.603 3.313 -0.488 1.00 83.81 82 GLY A O 1
ATOM 682 N N . GLY A 1 83 ? 11.498 1.676 -2.004 1.00 84.81 83 GLY A N 1
ATOM 683 C CA . GLY A 1 83 ? 10.117 1.892 -2.421 1.00 84.81 83 GLY A CA 1
ATOM 684 C C . GLY A 1 83 ? 9.067 1.837 -1.303 1.00 84.81 83 GLY A C 1
ATOM 685 O O . GLY A 1 83 ? 8.927 0.847 -0.567 1.00 84.81 83 GLY A O 1
ATOM 686 N N . GLY A 1 84 ? 8.228 2.874 -1.229 1.00 82.25 84 GLY A N 1
ATOM 687 C CA . GLY A 1 84 ? 7.002 2.839 -0.438 1.00 82.25 84 GLY A CA 1
ATOM 688 C C . GLY A 1 84 ? 6.134 4.092 -0.532 1.00 82.25 84 GLY A C 1
ATOM 689 O O . GLY A 1 84 ? 6.504 5.081 -1.153 1.00 82.25 84 GLY A O 1
ATOM 690 N N . VAL A 1 85 ? 4.984 4.058 0.151 1.00 81.44 85 VAL A N 1
ATOM 691 C CA . VAL A 1 85 ? 4.036 5.190 0.272 1.00 81.44 85 VAL A CA 1
ATOM 692 C C . VAL A 1 85 ? 4.338 6.136 1.445 1.00 81.44 85 VAL A C 1
ATOM 694 O O . VAL A 1 85 ? 3.609 7.093 1.667 1.00 81.44 85 VAL A O 1
ATOM 697 N N . GLY A 1 86 ? 5.414 5.881 2.197 1.00 82.19 86 GLY A N 1
ATOM 698 C CA . GLY A 1 86 ? 5.744 6.607 3.428 1.00 82.19 86 GLY A CA 1
ATOM 699 C C . GLY A 1 86 ? 4.858 6.230 4.629 1.00 82.19 86 GLY A C 1
ATOM 700 O O . GLY A 1 86 ? 4.189 5.188 4.601 1.00 82.19 86 GLY A O 1
ATOM 701 N N . PRO A 1 87 ? 4.902 7.015 5.722 1.00 82.25 87 PRO A N 1
ATOM 702 C CA . PRO A 1 87 ? 4.059 6.816 6.895 1.00 82.25 87 PRO A CA 1
ATOM 703 C C . PRO A 1 87 ? 2.640 7.322 6.690 1.00 82.25 87 PRO A C 1
ATOM 705 O O . PRO A 1 87 ? 2.447 8.486 6.369 1.00 82.25 87 PRO A O 1
ATOM 708 N N . HIS A 1 88 ? 1.661 6.456 6.925 1.00 79.94 88 HIS A N 1
ATOM 709 C CA . HIS A 1 88 ? 0.238 6.731 6.749 1.00 79.94 88 HIS A CA 1
ATOM 710 C C . HIS A 1 88 ? -0.581 6.058 7.859 1.00 79.94 88 HIS A C 1
ATOM 712 O O . HIS A 1 88 ? -0.066 5.283 8.675 1.00 79.94 88 HIS A O 1
ATOM 718 N N . LEU A 1 89 ? -1.861 6.411 7.896 1.00 74.25 89 LEU A N 1
ATOM 719 C CA . LEU A 1 89 ? -2.871 5.871 8.793 1.00 74.25 89 LEU A CA 1
ATOM 720 C C . LEU A 1 89 ? -3.990 5.288 7.936 1.00 74.25 89 LEU A C 1
ATOM 722 O O . LEU A 1 89 ? -4.660 6.042 7.233 1.00 74.25 89 LEU A O 1
ATOM 726 N N . ASP A 1 90 ? -4.205 3.981 8.037 1.00 75.44 90 ASP A N 1
ATOM 727 C CA . ASP A 1 90 ? -5.353 3.327 7.416 1.00 75.44 90 ASP A CA 1
ATOM 728 C C . ASP A 1 90 ? -6.594 3.518 8.319 1.00 75.44 90 ASP A C 1
ATOM 730 O O . ASP A 1 90 ? -6.501 3.456 9.550 1.00 75.44 90 ASP A O 1
ATOM 734 N N . GLN A 1 91 ? -7.761 3.791 7.719 1.00 72.62 91 GLN A N 1
ATOM 735 C CA . GLN A 1 91 ? -9.059 3.859 8.425 1.00 72.62 91 GLN A CA 1
ATOM 736 C C . GLN A 1 91 ? -9.788 2.502 8.464 1.00 72.62 91 GLN A C 1
ATOM 738 O O . GLN A 1 91 ? -10.925 2.412 8.929 1.00 72.62 91 GLN A O 1
ATOM 743 N N . TYR A 1 92 ? -9.130 1.464 7.956 1.00 71.19 92 TYR A N 1
ATOM 744 C CA . TYR A 1 92 ? -9.650 0.124 7.733 1.00 71.19 92 TYR A CA 1
ATOM 745 C C . TYR A 1 92 ? -8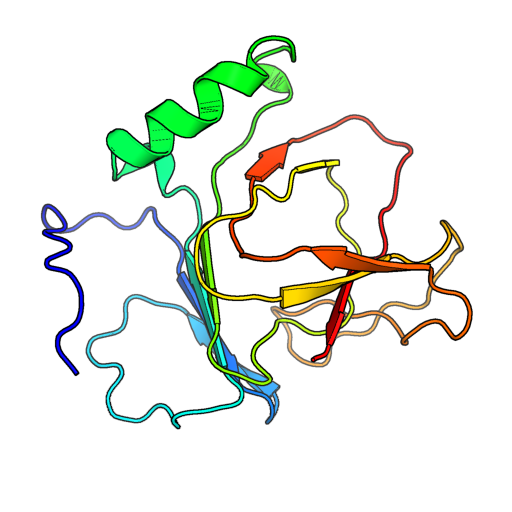.666 -0.899 8.308 1.00 71.19 92 TYR A C 1
ATOM 747 O O . TYR A 1 92 ? -7.482 -0.594 8.484 1.00 71.19 92 TYR A O 1
ATOM 755 N N . ASP A 1 93 ? -9.149 -2.102 8.607 1.00 78.56 93 ASP A N 1
ATOM 756 C CA . ASP A 1 93 ? -8.282 -3.201 9.014 1.00 78.56 93 ASP A CA 1
ATOM 757 C C . ASP A 1 93 ? -7.511 -3.717 7.785 1.00 78.56 93 ASP A C 1
ATOM 759 O O . ASP A 1 93 ? -7.976 -3.661 6.646 1.00 78.56 93 ASP A O 1
ATOM 763 N N . VAL A 1 94 ? -6.280 -4.188 7.981 1.00 77.31 94 VAL A N 1
ATOM 764 C CA . VAL A 1 94 ? -5.418 -4.600 6.865 1.00 77.31 94 VAL A CA 1
ATOM 765 C C . VAL A 1 94 ? -4.587 -5.815 7.248 1.00 77.31 94 VAL A C 1
ATOM 767 O O . VAL A 1 94 ? -3.831 -5.797 8.222 1.00 77.31 94 VAL A O 1
ATOM 770 N N . PHE A 1 95 ? -4.695 -6.876 6.451 1.00 82.06 95 PHE A N 1
ATOM 771 C CA . PHE A 1 95 ? -3.813 -8.033 6.546 1.00 82.06 95 PHE A CA 1
ATOM 772 C C . PHE A 1 95 ? -2.684 -7.886 5.524 1.00 82.06 95 PHE A C 1
ATOM 774 O O . PHE A 1 95 ? -2.864 -7.421 4.401 1.00 82.06 95 PHE A O 1
ATOM 781 N N . ILE A 1 96 ? -1.470 -8.259 5.917 1.00 80.25 96 ILE A N 1
ATOM 782 C CA . ILE A 1 96 ? -0.269 -8.062 5.100 1.00 80.25 96 ILE A CA 1
ATOM 783 C C . ILE A 1 96 ? 0.363 -9.438 4.870 1.00 80.25 96 ILE A C 1
ATOM 785 O O . ILE A 1 96 ? 1.209 -9.871 5.652 1.00 80.25 96 ILE A O 1
ATOM 789 N N . ILE A 1 97 ? -0.085 -10.155 3.831 1.00 82.00 97 ILE A N 1
ATOM 790 C CA . ILE A 1 97 ? 0.426 -11.499 3.506 1.00 82.00 97 ILE A CA 1
ATOM 791 C C . ILE A 1 97 ? 1.831 -11.415 2.920 1.00 82.00 97 ILE A C 1
ATOM 793 O O . ILE A 1 97 ? 2.103 -10.627 2.023 1.00 82.00 97 ILE A O 1
ATOM 797 N N . GLN A 1 98 ? 2.747 -12.246 3.417 1.00 79.12 98 GLN A N 1
ATOM 798 C CA . GLN A 1 98 ? 4.134 -12.313 2.959 1.00 79.12 98 GLN A CA 1
ATOM 799 C C . GLN A 1 98 ? 4.323 -12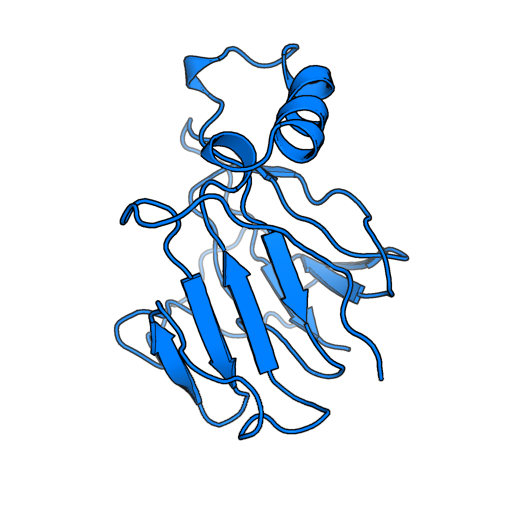.953 1.540 1.00 79.12 98 GLN A C 1
ATOM 801 O O . GLN A 1 98 ? 4.476 -14.168 1.470 1.00 79.12 98 GLN A O 1
ATOM 806 N N . GLY A 1 99 ? 4.360 -12.186 0.432 1.00 82.00 99 GLY A N 1
ATOM 807 C CA . GLY A 1 99 ? 4.560 -12.649 -0.975 1.00 82.00 99 GLY A CA 1
ATOM 808 C C . GLY A 1 99 ? 5.975 -13.076 -1.433 1.00 82.00 99 GLY A C 1
ATOM 809 O O . GLY A 1 99 ? 6.446 -14.133 -1.028 1.00 82.00 99 GLY A O 1
ATOM 810 N N . THR A 1 100 ? 6.661 -12.277 -2.272 1.00 83.19 100 THR A N 1
ATOM 811 C CA . THR A 1 100 ? 8.093 -12.440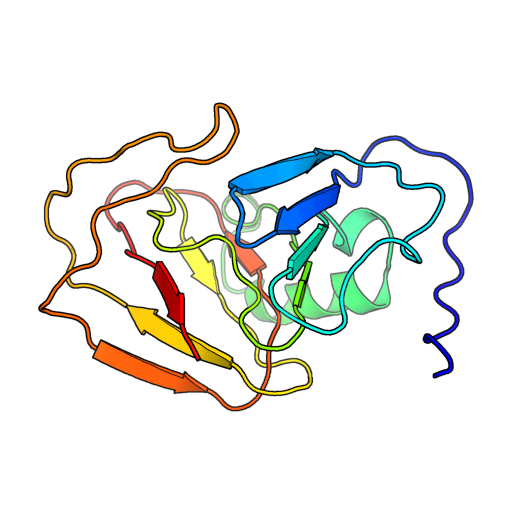 -2.667 1.00 83.19 100 THR A CA 1
ATOM 812 C C . THR A 1 100 ? 8.961 -11.268 -2.160 1.00 83.19 100 THR A C 1
ATOM 814 O O . THR A 1 100 ? 8.447 -10.340 -1.532 1.00 83.19 100 THR A O 1
ATOM 817 N N . GLY A 1 101 ? 10.289 -11.312 -2.350 1.00 83.88 101 GLY A N 1
ATOM 818 C CA . GLY A 1 101 ? 11.217 -10.263 -1.885 1.00 83.88 101 GLY A CA 1
ATOM 819 C C . GLY A 1 101 ? 11.408 -10.240 -0.361 1.00 83.88 101 GLY A C 1
ATOM 820 O O . GLY A 1 101 ? 11.321 -11.281 0.278 1.00 83.88 101 GLY A O 1
ATOM 821 N N . ARG A 1 102 ? 11.678 -9.063 0.228 1.00 79.00 102 ARG A N 1
ATOM 822 C CA . ARG A 1 102 ? 11.727 -8.788 1.685 1.00 79.00 102 ARG A CA 1
ATOM 823 C C . ARG A 1 102 ? 11.259 -7.352 1.946 1.00 79.00 102 ARG A C 1
ATOM 825 O O . ARG A 1 102 ? 11.547 -6.476 1.137 1.00 79.00 102 ARG A O 1
ATOM 832 N N . ARG A 1 103 ? 10.594 -7.078 3.079 1.00 76.38 103 ARG A N 1
ATOM 833 C CA . ARG A 1 103 ? 10.176 -5.707 3.437 1.00 76.38 103 ARG A CA 1
ATOM 834 C C . ARG A 1 103 ? 10.140 -5.469 4.943 1.00 76.38 103 ARG A C 1
ATOM 836 O O . ARG A 1 103 ? 9.515 -6.229 5.682 1.00 76.38 103 ARG A O 1
ATOM 843 N N . ARG A 1 104 ? 10.750 -4.379 5.417 1.00 79.25 104 ARG A N 1
ATOM 844 C CA . ARG A 1 104 ? 10.607 -3.963 6.815 1.00 79.25 104 ARG A CA 1
ATOM 845 C C . ARG A 1 104 ? 9.357 -3.112 7.009 1.00 79.25 104 ARG A C 1
ATOM 847 O O . ARG A 1 104 ? 9.203 -2.048 6.405 1.00 79.25 104 ARG A O 1
ATOM 854 N N . TRP A 1 105 ? 8.518 -3.552 7.937 1.00 79.62 105 TRP A N 1
ATOM 855 C CA . TRP A 1 105 ? 7.367 -2.802 8.409 1.00 79.62 105 TRP A CA 1
ATOM 856 C C . TRP A 1 105 ? 7.650 -2.196 9.781 1.00 79.62 105 TRP A C 1
ATOM 858 O O . TRP A 1 105 ? 8.336 -2.779 10.627 1.00 79.62 105 TRP A O 1
ATOM 868 N N . ARG A 1 106 ? 7.110 -1.004 10.010 1.00 78.31 106 ARG A N 1
ATOM 869 C CA . ARG A 1 106 ? 7.025 -0.392 11.334 1.00 78.31 106 ARG A CA 1
ATOM 870 C C . ARG A 1 106 ? 5.567 -0.079 11.620 1.00 78.31 106 ARG A C 1
ATOM 872 O O . ARG A 1 106 ? 4.865 0.412 10.733 1.00 78.31 106 ARG A O 1
ATOM 879 N N . VAL A 1 107 ? 5.150 -0.388 12.842 1.00 79.56 107 VAL A N 1
ATOM 880 C CA . VAL A 1 107 ? 3.804 -0.115 13.346 1.00 79.56 107 VAL A CA 1
ATOM 881 C C . VAL A 1 107 ? 3.938 0.764 14.583 1.00 79.56 107 VAL A C 1
ATOM 883 O O . VAL A 1 107 ? 4.685 0.428 15.507 1.00 79.56 107 VAL A O 1
ATOM 886 N N . GLY A 1 108 ? 3.273 1.915 14.558 1.00 77.69 108 GLY A N 1
ATOM 887 C CA . GLY A 1 108 ? 3.228 2.856 15.677 1.00 77.69 108 GLY A CA 1
ATOM 888 C C . GLY A 1 108 ? 2.115 2.534 16.668 1.00 77.69 108 GLY A C 1
ATOM 889 O O . GLY A 1 108 ? 1.124 1.899 16.308 1.00 77.69 108 GLY A O 1
ATOM 890 N N . ASP A 1 109 ? 2.273 3.014 17.899 1.00 77.12 109 ASP A N 1
ATOM 891 C CA . ASP A 1 109 ? 1.231 2.944 18.928 1.00 77.12 109 ASP A CA 1
ATOM 892 C C . ASP A 1 109 ? -0.000 3.755 18.503 1.00 77.12 109 ASP A C 1
ATOM 894 O O . ASP A 1 109 ? 0.131 4.802 17.869 1.00 77.12 109 ASP A O 1
ATOM 898 N N . LYS A 1 110 ? -1.205 3.317 18.878 1.00 73.62 110 LYS A N 1
ATOM 899 C CA . LYS A 1 110 ? -2.465 3.991 18.527 1.00 73.62 110 LYS A CA 1
ATOM 900 C C . LYS A 1 110 ? -2.633 5.307 19.309 1.00 73.62 110 LYS A C 1
ATOM 902 O O . LYS A 1 110 ? -3.375 5.372 20.286 1.00 73.62 110 LYS A O 1
ATOM 907 N N . VAL A 1 111 ? -1.956 6.358 18.857 1.00 79.81 111 VAL A N 1
ATOM 908 C CA . VAL A 1 111 ? -2.022 7.723 19.404 1.00 79.81 111 VAL A CA 1
ATOM 909 C C . VAL A 1 111 ? -2.586 8.708 18.372 1.00 79.81 111 VAL A C 1
ATOM 911 O O . VAL A 1 111 ? -2.453 8.470 17.167 1.00 79.81 111 VAL A O 1
ATOM 914 N N . PRO A 1 112 ? -3.203 9.828 18.796 1.00 79.25 112 PRO A N 1
ATOM 915 C CA . PRO A 1 112 ? -3.528 10.926 17.892 1.00 79.25 112 PRO A CA 1
ATOM 916 C C . PRO A 1 112 ? -2.274 11.411 17.154 1.00 79.25 112 PRO A C 1
ATOM 918 O O . PRO A 1 112 ? -1.239 11.667 17.766 1.00 79.25 112 PRO A O 1
ATOM 921 N N . MET A 1 113 ? -2.367 11.540 15.831 1.00 79.44 113 MET A N 1
ATOM 922 C CA . MET A 1 113 ? -1.279 12.020 14.982 1.00 79.44 113 MET A CA 1
ATOM 923 C C . MET A 1 113 ? -1.764 13.134 14.068 1.00 79.44 113 MET A C 1
ATOM 925 O O . MET A 1 113 ? -2.826 13.018 13.457 1.00 79.44 113 MET A O 1
ATOM 929 N N . LYS A 1 114 ? -0.945 14.180 13.919 1.00 83.25 114 LYS A N 1
ATOM 930 C CA . LYS A 1 114 ? -1.163 15.207 12.900 1.00 83.25 114 LYS A CA 1
ATOM 931 C C . LYS A 1 114 ? -0.901 14.597 11.521 1.00 83.25 114 LYS A C 1
ATOM 933 O O . LYS A 1 114 ? 0.214 14.158 11.228 1.00 83.25 114 LYS A O 1
ATOM 938 N N . GLN A 1 115 ? -1.944 14.553 10.701 1.00 81.00 115 GLN A N 1
ATOM 939 C CA . GLN A 1 115 ? -1.840 14.201 9.291 1.00 81.00 115 GLN A CA 1
ATOM 940 C C . GLN A 1 115 ? -1.382 15.417 8.472 1.00 81.00 115 GLN A C 1
ATOM 942 O O . GLN A 1 115 ? -1.590 16.562 8.873 1.00 81.00 115 GLN A O 1
ATOM 947 N N . HIS A 1 116 ? -0.729 15.158 7.344 1.00 83.12 116 HIS A N 1
ATOM 948 C CA . HIS A 1 116 ? -0.315 16.154 6.360 1.00 83.12 116 HIS A CA 1
ATOM 949 C C . HIS A 1 116 ? -0.367 15.540 4.956 1.00 83.12 116 HIS A C 1
ATOM 951 O O . HIS A 1 116 ? -0.197 14.330 4.803 1.00 83.12 116 HIS A O 1
ATOM 957 N N . CYS A 1 117 ? -0.588 16.369 3.938 1.00 81.44 117 CYS A N 1
ATOM 958 C CA . CYS A 1 117 ? -0.711 15.933 2.548 1.00 81.44 117 CYS A CA 1
ATOM 959 C C . CYS A 1 117 ? 0.505 16.424 1.743 1.00 81.44 117 CYS A C 1
ATOM 961 O O . CYS A 1 117 ? 0.472 17.548 1.247 1.00 81.44 117 CYS A O 1
ATOM 963 N N . PRO A 1 118 ? 1.595 15.641 1.616 1.00 75.00 118 PRO A N 1
ATOM 964 C CA . PRO A 1 118 ? 2.700 15.974 0.708 1.00 75.00 118 PRO A CA 1
ATOM 965 C C . PRO A 1 118 ? 2.300 15.953 -0.778 1.00 75.00 118 PRO A C 1
ATOM 967 O O . PRO A 1 118 ? 3.026 16.484 -1.610 1.00 75.00 118 PRO A O 1
ATOM 970 N N . HIS A 1 119 ? 1.170 15.328 -1.113 1.00 74.12 119 HIS A N 1
ATOM 971 C CA . HIS A 1 119 ? 0.532 15.337 -2.430 1.00 74.12 119 HIS A CA 1
ATOM 972 C C . HIS A 1 119 ? -0.995 15.283 -2.214 1.00 74.12 119 HIS A C 1
ATOM 974 O O . HIS A 1 119 ? -1.402 14.676 -1.218 1.00 74.12 119 HIS A O 1
ATOM 980 N N . PRO A 1 120 ? -1.847 15.857 -3.091 1.00 74.25 120 PRO A N 1
ATOM 981 C CA . PRO A 1 120 ? -3.308 15.786 -2.949 1.00 74.25 120 PRO A CA 1
ATOM 982 C C . PRO A 1 120 ? -3.837 14.363 -2.717 1.00 74.25 120 PRO A C 1
ATOM 984 O O . PRO A 1 120 ? -4.624 14.136 -1.802 1.00 74.25 120 PRO A O 1
ATOM 987 N N . ASP A 1 121 ? -3.305 13.393 -3.464 1.00 69.50 121 ASP A N 1
ATOM 988 C CA . ASP A 1 121 ? -3.700 11.976 -3.389 1.00 69.50 121 ASP A CA 1
ATOM 989 C C . ASP A 1 121 ? -2.975 11.158 -2.300 1.00 69.50 121 ASP A C 1
ATOM 991 O O . ASP A 1 121 ? -3.115 9.934 -2.245 1.00 69.50 121 ASP A O 1
ATOM 995 N N . LEU A 1 122 ? -2.146 11.782 -1.451 1.00 71.25 122 LEU A N 1
ATOM 996 C CA . LEU A 1 122 ? -1.318 11.061 -0.481 1.00 71.25 122 LEU A CA 1
ATOM 997 C C . LEU A 1 122 ? -1.373 11.685 0.912 1.00 71.25 122 LEU A C 1
ATOM 999 O O . LEU A 1 122 ? -0.686 12.660 1.209 1.00 71.25 122 LEU A O 1
ATOM 1003 N N . LEU A 1 123 ? -2.118 11.035 1.804 1.00 77.19 123 LEU A N 1
ATOM 1004 C CA . LEU A 1 123 ? -2.215 11.399 3.213 1.00 77.19 123 LEU A CA 1
ATOM 1005 C C . LEU A 1 123 ? -1.113 10.711 4.033 1.00 77.19 123 LEU A C 1
ATOM 1007 O O . LEU A 1 123 ? -1.060 9.482 4.116 1.00 77.19 123 LEU A O 1
ATOM 1011 N N . GLN A 1 124 ? -0.246 11.497 4.671 1.00 82.12 124 GLN A N 1
ATOM 1012 C CA . GLN A 1 124 ? 0.840 11.004 5.520 1.00 82.12 124 GLN A CA 1
ATOM 1013 C C . GLN A 1 124 ? 0.725 11.470 6.974 1.00 82.12 124 GLN A C 1
ATOM 1015 O O . GLN A 1 124 ? -0.020 12.388 7.314 1.00 82.12 124 GLN A O 1
ATOM 1020 N N . VAL A 1 125 ? 1.488 10.830 7.860 1.00 82.44 125 VAL A N 1
ATOM 1021 C CA . VAL A 1 125 ? 1.668 11.233 9.264 1.00 82.44 125 VAL A CA 1
ATOM 1022 C C . VAL A 1 125 ? 3.139 11.444 9.591 1.00 82.44 125 VAL A C 1
ATOM 1024 O O . VAL A 1 125 ? 4.026 10.849 8.977 1.00 82.44 125 VAL A O 1
ATOM 1027 N N . THR A 1 126 ? 3.420 12.264 10.600 1.00 80.56 126 THR A N 1
ATOM 1028 C CA . THR A 1 126 ? 4.781 12.392 11.127 1.00 80.56 126 THR A CA 1
ATOM 1029 C C . THR A 1 126 ? 5.250 11.056 11.705 1.00 80.56 126 THR A C 1
ATOM 1031 O O . THR A 1 126 ? 4.545 10.398 12.470 1.00 80.56 126 THR A O 1
ATOM 1034 N N . ARG A 1 127 ? 6.468 10.640 11.352 1.00 67.81 127 ARG A N 1
ATOM 1035 C CA . ARG A 1 127 ? 7.056 9.369 11.794 1.00 67.81 127 ARG A CA 1
ATOM 1036 C C . ARG A 1 127 ? 7.207 9.325 13.320 1.00 67.81 127 ARG A C 1
ATOM 1038 O O . ARG A 1 127 ? 7.984 10.094 13.880 1.00 67.81 127 ARG A O 1
ATOM 1045 N N . SER A 1 128 ? 6.533 8.383 13.986 1.00 66.38 128 SER A N 1
ATOM 1046 C CA . SER A 1 128 ? 6.683 8.205 15.438 1.00 66.38 128 SER A CA 1
ATOM 1047 C C . SER A 1 128 ? 8.110 7.799 15.817 1.00 66.38 128 SER A C 1
ATOM 1049 O O . SER A 1 128 ? 8.737 6.980 15.136 1.00 66.38 128 SER A O 1
ATOM 1051 N N . ARG A 1 129 ? 8.585 8.304 16.963 1.00 64.62 129 ARG A N 1
ATOM 1052 C CA . ARG A 1 129 ? 9.757 7.759 17.669 1.00 64.62 129 ARG A CA 1
ATOM 1053 C C . ARG A 1 129 ? 9.434 6.446 18.395 1.00 64.62 129 ARG A C 1
ATOM 1055 O O . ARG A 1 129 ? 10.306 5.588 18.484 1.00 64.62 129 ARG A O 1
ATOM 1062 N N . ARG A 1 130 ? 8.191 6.262 18.860 1.00 62.16 130 ARG A N 1
ATOM 1063 C CA . ARG A 1 130 ? 7.696 5.003 19.441 1.00 62.16 130 ARG A CA 1
ATOM 1064 C C . ARG A 1 130 ? 7.040 4.164 18.346 1.00 62.16 130 ARG A C 1
ATOM 1066 O O . ARG A 1 130 ? 5.967 4.501 17.845 1.00 62.16 130 ARG A O 1
ATOM 1073 N N . SER A 1 131 ? 7.737 3.120 17.909 1.00 63.44 131 SER A N 1
ATOM 1074 C CA . SER A 1 131 ? 7.232 2.183 16.904 1.00 63.44 131 SER A CA 1
ATOM 1075 C C . SER A 1 131 ? 7.865 0.816 17.069 1.00 63.44 131 SER A C 1
ATOM 1077 O O . SER A 1 131 ? 9.096 0.713 17.079 1.00 63.44 131 SER A O 1
ATOM 1079 N N . SER A 1 132 ? 7.042 -0.226 17.088 1.00 60.72 132 SER A N 1
ATOM 1080 C CA . SER A 1 132 ? 7.534 -1.595 16.974 1.00 60.72 132 SER A CA 1
ATOM 1081 C C . SER A 1 132 ? 8.003 -1.849 15.537 1.00 60.72 132 SER A C 1
ATOM 1083 O O . SER A 1 132 ? 7.323 -1.521 14.559 1.00 60.72 132 SER A O 1
ATOM 1085 N N . MET A 1 133 ? 9.206 -2.401 15.390 1.00 60.38 133 MET A N 1
ATOM 1086 C CA . MET A 1 133 ? 9.782 -2.713 14.086 1.00 60.38 133 MET A CA 1
ATOM 1087 C C . MET A 1 133 ? 9.627 -4.205 13.818 1.00 60.38 133 MET A C 1
ATOM 1089 O O . MET A 1 133 ? 10.383 -5.011 14.352 1.00 60.38 133 MET A O 1
ATOM 1093 N N . LYS A 1 134 ? 8.655 -4.575 12.979 1.00 60.59 134 LYS A N 1
ATOM 1094 C CA . LYS A 1 134 ? 8.417 -5.971 12.602 1.00 60.59 134 LYS A CA 1
ATOM 1095 C C . LYS A 1 134 ? 9.039 -6.242 11.232 1.00 60.59 134 LYS A C 1
ATOM 1097 O O . LYS A 1 134 ? 8.572 -5.759 10.197 1.00 60.59 134 LYS A O 1
ATOM 1102 N N . ARG A 1 135 ? 10.144 -6.990 11.225 1.00 53.28 135 ARG A N 1
ATOM 1103 C CA . ARG A 1 135 ? 10.815 -7.430 9.996 1.00 53.28 135 ARG A CA 1
ATOM 1104 C C . ARG A 1 135 ? 10.188 -8.749 9.549 1.00 53.28 135 ARG A C 1
ATOM 1106 O O . ARG A 1 135 ? 10.469 -9.790 10.126 1.00 53.28 135 ARG A O 1
ATOM 1113 N N . TRP A 1 136 ? 9.364 -8.685 8.512 1.00 52.03 136 TRP A N 1
ATOM 1114 C CA . TRP A 1 136 ? 8.724 -9.842 7.891 1.00 52.03 136 TRP A CA 1
ATOM 1115 C C . TRP A 1 136 ? 9.382 -10.111 6.527 1.00 52.03 136 TRP A C 1
ATOM 1117 O O . TRP A 1 136 ? 9.829 -9.192 5.842 1.00 52.03 136 TRP A O 1
ATOM 1127 N N . SER A 1 137 ? 9.485 -11.370 6.112 1.00 35.25 137 SER A N 1
ATOM 1128 C CA . SER A 1 137 ? 10.509 -11.789 5.144 1.00 35.25 137 SER A CA 1
ATOM 1129 C C . SER A 1 137 ? 10.121 -11.778 3.650 1.00 35.25 137 SER A C 1
ATOM 1131 O O . SER A 1 137 ? 10.902 -12.333 2.891 1.00 35.25 137 SER A O 1
ATOM 1133 N N . ARG A 1 138 ? 9.004 -11.139 3.225 1.00 38.09 138 ARG A N 1
ATOM 1134 C CA . ARG A 1 138 ? 8.419 -11.074 1.839 1.00 38.09 138 ARG A CA 1
ATOM 1135 C C . ARG A 1 138 ? 7.524 -9.793 1.628 1.00 38.09 138 ARG A C 1
ATOM 1137 O O . ARG A 1 138 ? 7.708 -8.874 2.425 1.00 38.09 138 ARG A O 1
ATOM 1144 N N . ALA A 1 139 ? 6.588 -9.677 0.645 1.00 41.41 139 ALA A N 1
ATOM 1145 C CA . ALA A 1 139 ? 5.538 -8.599 0.548 1.00 41.41 139 ALA A CA 1
ATOM 1146 C C . ALA A 1 139 ? 4.272 -8.856 -0.363 1.00 41.41 139 ALA A C 1
ATOM 1148 O O . ALA A 1 139 ? 4.465 -9.028 -1.559 1.00 41.41 139 ALA A O 1
ATOM 1149 N N . ILE A 1 140 ? 3.016 -8.795 0.166 1.00 46.97 140 ILE A N 1
ATOM 1150 C CA . ILE A 1 140 ? 1.647 -8.580 -0.458 1.00 46.97 140 ILE A CA 1
ATOM 1151 C C . ILE A 1 140 ? 0.742 -7.839 0.587 1.00 46.97 140 ILE A C 1
ATOM 1153 O O . ILE A 1 140 ? 1.119 -7.729 1.755 1.00 46.97 140 ILE A O 1
ATOM 1157 N N . SER A 1 141 ? -0.418 -7.259 0.233 1.00 49.75 141 SER A N 1
ATOM 1158 C CA . SER A 1 141 ? -1.408 -6.677 1.175 1.00 49.75 141 SER A CA 1
ATOM 1159 C C . SER A 1 141 ? -2.866 -7.018 0.807 1.00 49.75 141 SER A C 1
ATOM 1161 O O . SER A 1 141 ? -3.140 -7.365 -0.332 1.00 49.75 141 SER A O 1
ATOM 1163 N N . PHE A 1 142 ? -3.769 -6.969 1.792 1.00 45.94 142 PHE A N 1
ATOM 1164 C CA . PHE A 1 142 ? -5.211 -7.247 1.693 1.00 45.94 142 PHE A CA 1
ATOM 1165 C C . PHE A 1 142 ? -5.957 -6.269 2.604 1.00 45.94 142 PHE A C 1
ATOM 1167 O O . PHE A 1 142 ? -5.587 -6.148 3.777 1.00 45.94 142 PHE A O 1
ATOM 1174 N N . ILE A 1 143 ? -6.978 -5.578 2.099 1.00 50.00 143 ILE A N 1
ATOM 1175 C CA . ILE A 1 143 ? -7.673 -4.505 2.824 1.00 50.00 143 ILE A CA 1
ATOM 1176 C C . ILE A 1 143 ? -9.079 -4.989 3.213 1.00 50.00 143 ILE A C 1
ATOM 1178 O O . ILE A 1 143 ? -9.792 -5.573 2.405 1.00 50.00 143 ILE A O 1
ATOM 1182 N N . PHE A 1 144 ? -9.467 -4.774 4.473 1.00 41.41 144 PHE A N 1
ATOM 1183 C CA . PHE A 1 144 ? -10.731 -5.240 5.053 1.00 41.41 144 PHE A CA 1
ATOM 1184 C C . PHE A 1 144 ? -11.444 -4.085 5.766 1.00 41.41 144 PHE A C 1
ATOM 1186 O O . PHE A 1 144 ? -10.848 -3.338 6.540 1.00 41.41 144 PHE A O 1
ATOM 1193 N N . ARG A 1 145 ? -12.737 -3.905 5.501 1.00 37.06 145 ARG A N 1
ATOM 1194 C CA . ARG A 1 145 ? -13.478 -2.682 5.820 1.00 37.06 145 ARG A CA 1
ATOM 1195 C C . ARG A 1 145 ? -14.374 -2.806 7.059 1.00 37.06 145 ARG A C 1
ATOM 1197 O O . ARG A 1 145 ? -14.936 -3.860 7.345 1.00 37.06 145 ARG A O 1
ATOM 1204 N N . ARG A 1 146 ? -14.556 -1.664 7.748 1.00 45.16 146 ARG A N 1
ATOM 1205 C CA . ARG A 1 146 ? -15.321 -1.470 9.009 1.00 45.16 146 ARG A CA 1
ATOM 1206 C C . ARG A 1 146 ? -14.789 -2.318 10.176 1.00 45.16 146 ARG A C 1
ATOM 1208 O O . ARG A 1 146 ? -13.911 -3.139 9.974 1.00 45.16 146 ARG A O 1
ATOM 1215 N N . ASP A 1 147 ? -15.214 -2.149 11.429 1.00 35.06 147 ASP A N 1
ATOM 1216 C CA . ASP A 1 147 ? -16.010 -1.071 12.037 1.00 35.06 147 ASP A CA 1
ATOM 1217 C C . ASP A 1 147 ? -15.109 -0.239 12.974 1.00 35.06 147 ASP A C 1
ATOM 1219 O O . ASP A 1 147 ? -14.075 -0.692 13.462 1.00 35.06 147 ASP A O 1
ATOM 1223 N N . SER A 1 148 ? -15.488 1.015 13.179 1.00 48.88 148 SER A N 1
ATOM 1224 C CA . SER A 1 148 ? -14.767 2.045 13.911 1.00 48.88 148 SER A CA 1
ATOM 1225 C C . SER A 1 148 ? -14.237 1.600 15.284 1.00 48.88 148 SER A C 1
ATOM 1227 O O . SER A 1 148 ? -14.996 1.381 16.223 1.00 48.88 148 SER A O 1
ATOM 1229 N N . ARG A 1 149 ? -12.898 1.565 15.420 1.00 38.81 149 ARG A N 1
ATOM 1230 C CA . ARG A 1 149 ? -12.123 1.971 16.625 1.00 38.81 149 ARG A CA 1
ATOM 1231 C C . ARG A 1 149 ? -10.613 1.762 16.490 1.00 38.81 149 ARG A C 1
ATOM 1233 O O . ARG A 1 149 ? -9.874 2.367 17.271 1.00 38.81 149 ARG A O 1
ATOM 1240 N N . THR A 1 150 ? -10.120 0.958 15.551 1.00 34.91 150 THR A N 1
ATOM 1241 C CA . THR A 1 150 ? -8.677 0.686 15.408 1.00 34.91 150 THR A CA 1
ATOM 1242 C C . THR A 1 150 ? -8.049 1.570 14.330 1.00 34.91 150 THR A C 1
ATOM 1244 O O . THR A 1 150 ? -8.591 1.725 13.245 1.00 34.91 150 THR A O 1
ATOM 1247 N N . LYS A 1 151 ? -6.906 2.189 14.649 1.00 39.47 151 LYS A N 1
ATOM 1248 C CA . LYS A 1 151 ? -6.089 2.982 13.719 1.00 39.47 151 LYS A CA 1
ATOM 1249 C C . LYS A 1 151 ? -4.672 2.424 13.762 1.00 39.47 151 LYS A C 1
ATOM 1251 O O . LYS A 1 151 ? -3.957 2.667 14.733 1.00 39.47 151 LYS A O 1
ATOM 1256 N N . ALA A 1 152 ? -4.286 1.655 12.749 1.00 38.66 152 ALA A N 1
ATOM 1257 C CA . ALA A 1 152 ? -2.925 1.152 12.620 1.00 38.66 152 ALA A CA 1
ATOM 1258 C C . ALA A 1 152 ? -2.068 2.203 11.904 1.00 38.66 152 ALA A C 1
ATOM 1260 O O . ALA A 1 152 ? -2.294 2.505 10.733 1.00 38.66 152 ALA A O 1
ATOM 1261 N N . ILE A 1 153 ? -1.077 2.773 12.594 1.00 41.84 153 ILE A N 1
ATOM 1262 C CA . ILE A 1 153 ? -0.108 3.653 11.934 1.00 41.84 153 ILE A CA 1
ATOM 1263 C C . ILE A 1 153 ? 0.954 2.776 11.273 1.00 41.84 153 ILE A C 1
ATOM 1265 O O . ILE A 1 153 ? 1.664 2.038 11.961 1.00 41.84 153 ILE A O 1
ATOM 1269 N N . ARG A 1 154 ? 1.090 2.876 9.952 1.00 47.84 154 ARG A N 1
ATOM 1270 C CA . ARG A 1 154 ? 1.900 1.971 9.131 1.00 47.84 154 ARG A CA 1
ATOM 1271 C C . ARG A 1 154 ? 2.963 2.753 8.374 1.00 47.84 154 ARG A C 1
ATOM 1273 O O . ARG A 1 154 ? 2.659 3.732 7.696 1.00 47.84 154 ARG A O 1
ATOM 1280 N N . TRP A 1 155 ? 4.225 2.321 8.445 1.00 49.38 155 TRP A N 1
ATOM 1281 C CA . TRP A 1 155 ? 5.263 2.876 7.570 1.0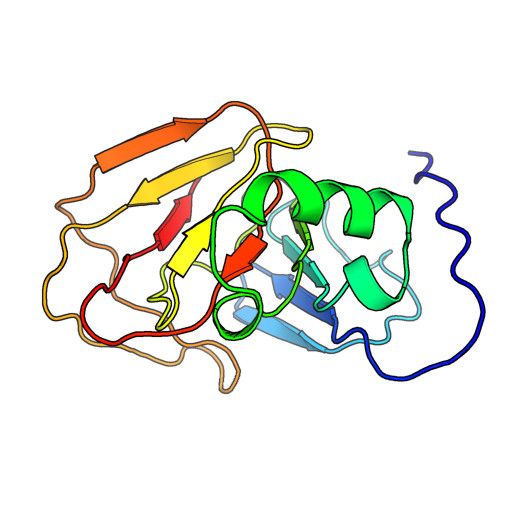0 49.38 155 TRP A CA 1
ATOM 1282 C C . TRP A 1 155 ? 6.257 1.865 7.012 1.00 49.38 155 TRP A C 1
ATOM 1284 O O . TRP A 1 155 ? 6.673 0.903 7.661 1.00 49.38 155 TRP A O 1
ATOM 1294 N N . LYS A 1 156 ? 6.625 2.133 5.756 1.00 41.88 156 LYS A N 1
ATOM 1295 C CA . LYS A 1 156 ? 7.569 1.385 4.924 1.00 41.88 156 LYS A CA 1
ATOM 1296 C C . LYS A 1 156 ? 8.943 2.055 5.042 1.00 41.88 156 LYS A C 1
ATOM 1298 O O . LYS A 1 156 ? 9.079 3.200 4.625 1.00 41.88 156 LYS A O 1
ATOM 1303 N N . THR A 1 157 ? 9.948 1.380 5.613 1.00 36.81 157 THR A N 1
ATOM 1304 C CA . THR A 1 157 ? 11.345 1.876 5.650 1.00 36.81 157 THR A CA 1
ATOM 1305 C C . THR A 1 157 ? 12.357 0.718 5.707 1.00 36.81 157 THR A C 1
ATOM 1307 O O . THR A 1 157 ? 12.401 0.044 6.740 1.00 36.81 157 THR A O 1
ATOM 1310 N N . ARG A 1 158 ? 13.220 0.575 4.688 1.00 41.72 158 ARG A N 1
ATOM 1311 C CA . ARG A 1 158 ? 14.330 -0.412 4.574 1.00 41.72 158 ARG A CA 1
ATOM 1312 C C . ARG A 1 158 ? 13.981 -1.850 5.005 1.00 41.72 158 ARG A C 1
ATOM 1314 O O . ARG A 1 158 ? 14.709 -2.394 5.871 1.00 41.72 158 ARG A O 1
#

InterPro domains:
  IPR003347 JmjC domain [PF08007] (59-127)

Secondary structure (DSSP, 8-state):
-PPP---PPS--S---EEEEETTS-EEES--S--TTS-SSSEEEEES-GGGT-HHHHGGGGGGTTS-GGGEEE--EEEE-TT----SEE-SSEEE----SS-EEEEEE-S----EEEEETTEEEEPPPSSEEEEEESS---EEE---TT---EEEE--

pLDDT: mean 70.74, std 19.09, range [25.52, 90.88]

Sequence (158 aa):
MSWPDWRWKTKSIAAWSAIRTENGRFSHGPFESYDHLSENNWSLLVQAVNNWHEPTAALMHPFRALPDWRIDDLMISFSVPGGGVGPHLDQYDVFIIQGTGRRRWRVGDKVPMKQHCPHPDLLQVTRSRRSSMKRWSRAISFIFRRDSRTKAIRWKTR